Protein AF-A0A2N2X303-F1 (afdb_monomer)

pLDDT: mean 71.15, std 6.83, range [49.81, 81.94]

Sequence (112 aa):
MTEQEQPLFFKIIEEEKSKFNHKALEYIMFAKLVLPEKAISRVSRMNAIINKSLYEAVWHNTMPETLQTQQIKTIENDTNLGFFAGCYLQISLEHLKIKPEIRLCTDCLKGN

Nearest PDB structures (foldseek):
  4ijj-assembly1_A  TM=8.549E-01  e=8.692E-02  Pseudomonas aeruginosa UCBPP-PA14
  5vi5-assembly1_D  TM=4.040E-01  e=5.906E+00  Mycolicibacterium smegmatis MC2 155

Secondary structure (DSSP, 8-state):
--TTTHHHHHHHHHHHHHHHHHHHHHHHHHHHTT-GGG-SSHHHHHHHHHHHHHHHHHHHHHHHHHHHHHHHHHGGG-TTTTB-TTT-PBPPHHHHHH-TT--S-HHHHH--

Radius of gyration: 19.48 Å; Cα contacts (8 Å, |Δi|>4): 74; chains: 1; bounding box: 51×28×45 Å

Structure (mmCIF, N/CA/C/O backbone):
data_AF-A0A2N2X303-F1
#
_entry.id   AF-A0A2N2X303-F1
#
loop_
_atom_site.group_PDB
_atom_site.id
_atom_site.type_symbol
_atom_site.label_atom_id
_atom_site.label_alt_id
_atom_site.label_comp_id
_atom_site.label_asym_id
_atom_site.label_entity_id
_atom_site.label_seq_id
_atom_site.pdbx_PDB_ins_code
_atom_site.Cartn_x
_atom_site.Cartn_y
_atom_site.Cartn_z
_atom_site.occupancy
_atom_site.B_iso_or_equiv
_atom_site.au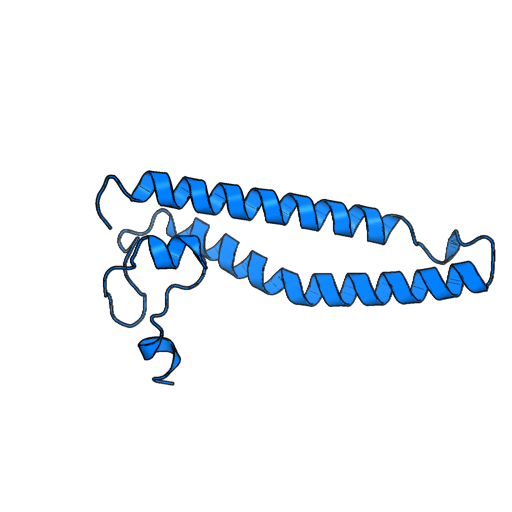th_seq_id
_atom_site.auth_comp_id
_atom_site.auth_asym_id
_atom_site.auth_atom_id
_atom_site.pdbx_PDB_model_num
ATOM 1 N N . MET A 1 1 ? -13.872 4.768 15.557 1.00 58.91 1 MET A N 1
ATOM 2 C CA . MET A 1 1 ? -12.548 5.238 16.027 1.00 58.91 1 MET A CA 1
ATOM 3 C C . MET A 1 1 ? -12.772 6.287 17.094 1.00 58.91 1 MET A C 1
ATOM 5 O O . MET A 1 1 ? -13.654 7.117 16.916 1.00 58.91 1 MET A O 1
ATOM 9 N N . THR A 1 2 ? -12.023 6.248 18.189 1.00 62.41 2 THR A N 1
ATOM 10 C CA . THR A 1 2 ? -12.043 7.327 19.190 1.00 62.41 2 THR A CA 1
ATOM 11 C C . THR A 1 2 ? -11.190 8.513 18.717 1.00 62.41 2 THR A C 1
ATOM 13 O O . THR A 1 2 ? -10.262 8.337 17.925 1.00 62.41 2 THR A O 1
ATOM 16 N N . GLU A 1 3 ? -11.485 9.729 19.195 1.00 63.53 3 GLU A N 1
ATOM 17 C CA . GLU A 1 3 ? -10.752 10.971 18.854 1.00 63.53 3 GLU A CA 1
ATOM 18 C C . GLU A 1 3 ? -9.232 10.874 19.085 1.00 63.53 3 GLU A C 1
ATOM 20 O O . GLU A 1 3 ? -8.454 11.565 18.436 1.00 63.53 3 GLU A O 1
ATOM 25 N N . GLN A 1 4 ? -8.784 9.978 19.969 1.00 63.19 4 GLN A N 1
ATOM 26 C CA . GLN A 1 4 ? -7.364 9.789 20.282 1.00 63.19 4 GLN A CA 1
ATOM 27 C C . GLN A 1 4 ? -6.636 8.841 19.315 1.00 63.19 4 GLN A C 1
ATOM 29 O O . GLN A 1 4 ? -5.410 8.859 19.229 1.00 63.19 4 GLN A O 1
ATOM 34 N N . GLU A 1 5 ? -7.370 8.028 18.555 1.00 66.06 5 GLU A N 1
ATOM 35 C CA . GLU A 1 5 ? -6.812 7.023 17.637 1.00 66.06 5 GLU A CA 1
ATOM 36 C C . GLU A 1 5 ? -6.588 7.578 16.226 1.00 66.06 5 GLU A C 1
ATOM 38 O O . GLU A 1 5 ? -5.750 7.067 15.482 1.00 66.06 5 GLU A O 1
ATOM 43 N N . GLN A 1 6 ? -7.293 8.659 15.875 1.00 67.44 6 GLN A N 1
ATOM 44 C CA . GLN A 1 6 ? -7.106 9.401 14.628 1.00 67.44 6 GLN A CA 1
ATOM 45 C C . GLN A 1 6 ? -5.650 9.827 14.397 1.00 67.44 6 GLN A C 1
ATOM 47 O O . GLN A 1 6 ? -5.079 9.394 13.396 1.00 67.44 6 GLN A O 1
ATOM 52 N N . PRO A 1 7 ? -4.991 10.593 15.289 1.00 74.00 7 PRO A N 1
ATOM 53 C CA . PRO A 1 7 ? -3.622 11.058 15.045 1.00 74.00 7 PRO A CA 1
ATOM 54 C C . PRO A 1 7 ? -2.618 9.908 14.894 1.00 74.00 7 PRO A C 1
ATOM 56 O O . PRO A 1 7 ? -1.666 10.008 14.118 1.00 74.00 7 PRO A O 1
ATOM 59 N N . LEU A 1 8 ? -2.839 8.795 15.599 1.00 75.62 8 LEU A N 1
ATOM 60 C CA . LEU A 1 8 ? -1.995 7.608 15.491 1.00 75.62 8 LEU A CA 1
ATOM 61 C C . LEU A 1 8 ? -2.129 6.945 14.114 1.00 75.62 8 LEU A C 1
ATOM 63 O O . LEU A 1 8 ? -1.128 6.528 13.535 1.00 75.62 8 LEU A O 1
ATOM 67 N N . PHE A 1 9 ? -3.345 6.889 13.574 1.00 73.75 9 PHE A N 1
ATOM 68 C CA . PHE A 1 9 ? -3.606 6.360 12.240 1.00 73.75 9 PHE A CA 1
ATOM 69 C C . PHE A 1 9 ? -2.901 7.170 11.144 1.00 73.75 9 PHE A C 1
ATOM 71 O O . PHE A 1 9 ? -2.212 6.594 10.303 1.00 73.75 9 PHE A O 1
ATOM 78 N N . PHE A 1 10 ? -2.984 8.503 11.202 1.00 73.50 10 PHE A N 1
ATOM 79 C CA . PHE A 1 10 ? -2.278 9.381 10.260 1.00 73.50 10 PHE A CA 1
ATOM 80 C C . PHE A 1 10 ? -0.764 9.169 10.295 1.00 73.50 10 PHE A C 1
ATOM 82 O O . PHE A 1 10 ? -0.110 9.132 9.253 1.00 73.50 10 PHE A O 1
ATOM 89 N N . LYS A 1 11 ? -0.204 8.980 11.494 1.00 81.19 11 LYS A N 1
ATOM 90 C CA . LYS A 1 11 ? 1.221 8.695 11.652 1.00 81.19 11 LYS A CA 1
ATOM 91 C C . LYS A 1 11 ? 1.620 7.379 10.975 1.00 81.19 11 LYS A C 1
ATOM 93 O O . LYS A 1 11 ? 2.631 7.350 10.281 1.00 81.19 11 LYS A O 1
ATOM 98 N N . ILE A 1 12 ? 0.817 6.325 11.133 1.00 79.31 12 ILE A N 1
ATOM 99 C CA . ILE A 1 12 ? 1.054 5.022 10.489 1.00 79.31 12 ILE A CA 1
ATOM 100 C C . ILE A 1 12 ? 1.034 5.166 8.962 1.00 79.31 12 ILE A C 1
ATOM 102 O O . ILE A 1 12 ? 1.955 4.697 8.298 1.00 79.31 12 ILE A O 1
ATOM 106 N N . ILE A 1 13 ? 0.046 5.878 8.407 1.00 75.62 13 ILE A N 1
ATOM 107 C CA . ILE A 1 13 ? -0.048 6.107 6.956 1.00 75.62 13 ILE A CA 1
ATOM 108 C C . ILE A 1 13 ? 1.170 6.870 6.425 1.00 75.62 13 ILE A C 1
ATOM 110 O O . ILE A 1 13 ? 1.722 6.508 5.386 1.00 75.62 13 ILE A O 1
ATOM 114 N N . GLU A 1 14 ? 1.601 7.933 7.109 1.00 77.75 14 GLU A N 1
ATOM 115 C CA . GLU A 1 14 ? 2.770 8.710 6.680 1.00 77.75 14 GLU A CA 1
ATOM 116 C C . GLU A 1 14 ? 4.068 7.891 6.761 1.00 77.75 14 GLU A C 1
ATOM 118 O O . GLU A 1 14 ? 4.913 7.978 5.866 1.00 77.75 14 GLU A O 1
ATOM 123 N N . GLU A 1 15 ? 4.220 7.038 7.776 1.00 81.94 15 GLU A N 1
ATOM 124 C CA . GLU A 1 15 ? 5.349 6.106 7.868 1.00 81.94 15 GLU A CA 1
ATOM 125 C C . GLU A 1 15 ? 5.345 5.084 6.721 1.00 81.94 15 GLU A C 1
ATOM 127 O O . GLU A 1 15 ? 6.388 4.829 6.112 1.00 81.94 15 GLU A O 1
ATOM 132 N N . GLU A 1 16 ? 4.184 4.520 6.392 1.00 76.25 16 GLU A N 1
ATOM 133 C CA . GLU A 1 16 ? 4.008 3.570 5.289 1.00 76.25 16 GLU A CA 1
ATOM 134 C C . GLU A 1 16 ? 4.336 4.218 3.937 1.00 76.25 16 GLU A C 1
ATOM 136 O O . GLU A 1 16 ? 5.111 3.682 3.140 1.00 76.25 16 GLU A O 1
ATOM 141 N N . LYS A 1 17 ? 3.856 5.446 3.728 1.00 74.62 17 LYS A N 1
ATOM 142 C CA . LYS A 1 17 ? 4.153 6.256 2.545 1.00 74.62 17 LYS A CA 1
ATOM 143 C C . LYS A 1 17 ? 5.639 6.583 2.430 1.00 74.62 17 LYS A C 1
ATOM 145 O O . LYS A 1 17 ? 6.196 6.521 1.336 1.00 74.62 17 LYS A O 1
ATOM 150 N N . SER A 1 18 ? 6.294 6.926 3.537 1.00 80.94 18 SER A N 1
ATOM 151 C CA . SER A 1 18 ? 7.733 7.203 3.557 1.00 80.94 18 SER A CA 1
ATOM 152 C C . SER A 1 18 ? 8.543 5.968 3.155 1.00 80.94 18 SER A C 1
ATOM 154 O O . SER A 1 18 ? 9.394 6.047 2.265 1.00 80.94 18 SER A O 1
ATOM 156 N N . LYS A 1 19 ? 8.214 4.797 3.721 1.00 80.75 19 LYS A N 1
ATOM 157 C CA . LYS A 1 19 ? 8.824 3.512 3.338 1.00 80.75 19 LYS A CA 1
ATOM 158 C C . LYS A 1 19 ? 8.614 3.210 1.856 1.00 80.75 19 LYS A C 1
ATOM 160 O O . LYS A 1 19 ? 9.544 2.764 1.187 1.00 80.75 19 LYS A O 1
ATOM 165 N N . PHE A 1 20 ? 7.418 3.471 1.334 1.00 72.50 20 PHE A N 1
ATOM 166 C CA . PHE A 1 20 ? 7.118 3.246 -0.074 1.00 72.50 20 PHE A CA 1
ATOM 167 C C . PHE A 1 20 ? 7.886 4.207 -0.991 1.00 72.50 20 PHE A C 1
ATOM 169 O O . PHE A 1 20 ? 8.505 3.769 -1.957 1.00 72.50 20 PHE A O 1
ATOM 176 N N . ASN A 1 21 ? 7.915 5.504 -0.674 1.00 74.75 21 ASN A N 1
ATOM 177 C CA . ASN A 1 21 ? 8.689 6.499 -1.421 1.00 74.75 21 ASN A CA 1
ATOM 178 C C . ASN A 1 21 ? 10.179 6.148 -1.456 1.00 74.75 21 ASN A C 1
ATOM 180 O O . ASN A 1 21 ? 10.824 6.310 -2.491 1.00 74.75 21 ASN A O 1
ATOM 184 N N . HIS A 1 22 ? 10.719 5.640 -0.346 1.00 80.06 22 HIS A N 1
ATOM 185 C CA . HIS A 1 22 ? 12.096 5.169 -0.293 1.00 80.06 22 HIS A CA 1
ATOM 186 C C . HIS A 1 22 ? 12.324 3.996 -1.254 1.00 80.06 22 HIS A C 1
ATOM 188 O O . HIS A 1 22 ? 13.205 4.078 -2.106 1.00 80.06 22 HIS A O 1
ATOM 194 N N . LYS A 1 23 ? 11.464 2.968 -1.212 1.00 75.12 23 LYS A N 1
ATOM 195 C CA . LYS A 1 23 ? 11.514 1.840 -2.157 1.00 75.12 23 LYS A CA 1
ATOM 196 C C . LYS A 1 23 ? 11.381 2.297 -3.612 1.00 75.12 23 LYS A C 1
ATOM 198 O O . LYS A 1 23 ? 12.126 1.843 -4.471 1.00 75.12 23 LYS A O 1
ATOM 203 N N . ALA A 1 24 ? 10.469 3.225 -3.907 1.00 72.19 24 ALA A N 1
ATOM 204 C CA . ALA A 1 24 ? 10.286 3.774 -5.250 1.00 72.19 24 ALA A CA 1
ATOM 205 C C . ALA A 1 24 ? 11.549 4.491 -5.757 1.00 72.19 24 ALA A C 1
ATOM 207 O O . ALA A 1 24 ? 11.943 4.313 -6.910 1.00 72.19 24 ALA A O 1
ATOM 208 N N . LEU A 1 25 ? 12.215 5.267 -4.897 1.00 75.12 25 LEU A N 1
ATOM 209 C CA . LEU A 1 25 ? 13.485 5.915 -5.226 1.00 75.12 25 LEU A CA 1
ATOM 210 C C . LEU A 1 25 ? 14.612 4.902 -5.441 1.00 75.12 25 LEU A C 1
ATOM 212 O O . LEU A 1 25 ? 15.376 5.056 -6.396 1.00 75.12 25 LEU A O 1
ATOM 216 N N . GLU A 1 26 ? 14.690 3.856 -4.616 1.00 75.06 26 GLU A N 1
ATOM 217 C CA . GLU A 1 26 ? 15.620 2.744 -4.825 1.00 75.06 26 GLU A CA 1
ATOM 218 C C . GLU A 1 26 ? 15.380 2.088 -6.189 1.00 75.06 26 GLU A C 1
ATOM 220 O O . GLU A 1 26 ? 16.317 1.963 -6.978 1.00 75.06 26 GLU A O 1
ATOM 225 N N . TYR A 1 27 ? 14.127 1.770 -6.537 1.00 68.88 27 TYR A N 1
ATOM 226 C CA . TYR A 1 27 ? 13.783 1.216 -7.850 1.00 68.88 27 TYR A CA 1
ATOM 227 C C . TYR A 1 27 ? 14.191 2.135 -8.999 1.00 68.88 27 TYR A C 1
ATOM 229 O O . TYR A 1 27 ? 14.762 1.665 -9.981 1.00 68.88 27 TYR A O 1
ATOM 237 N N . ILE A 1 28 ? 13.960 3.445 -8.883 1.00 68.12 28 ILE A N 1
ATOM 238 C CA . ILE A 1 28 ? 14.375 4.416 -9.903 1.00 68.12 28 ILE A CA 1
ATOM 239 C C . ILE A 1 28 ? 15.904 4.457 -10.029 1.00 68.12 28 ILE A C 1
ATOM 241 O O . ILE A 1 28 ? 16.419 4.522 -11.148 1.00 68.12 28 ILE A O 1
ATOM 245 N N . MET A 1 29 ? 16.645 4.407 -8.917 1.00 68.25 29 MET A N 1
ATOM 246 C CA . MET A 1 29 ? 18.110 4.331 -8.938 1.00 68.25 29 MET A CA 1
ATOM 247 C C . MET A 1 29 ? 18.594 3.058 -9.633 1.00 68.25 29 MET A C 1
ATOM 249 O O . MET A 1 29 ? 19.449 3.131 -10.517 1.00 68.25 29 MET A O 1
ATOM 253 N N . PHE A 1 30 ? 18.020 1.908 -9.291 1.00 66.56 30 PHE A N 1
ATOM 254 C CA . PHE A 1 30 ? 18.392 0.632 -9.887 1.00 66.56 30 PHE A CA 1
ATOM 255 C C . PHE A 1 30 ? 18.011 0.524 -11.368 1.00 66.56 30 PHE A C 1
ATOM 257 O O . PHE A 1 30 ? 18.803 0.027 -12.169 1.00 66.56 30 PHE A O 1
ATOM 264 N N . ALA A 1 31 ? 16.851 1.047 -11.763 1.00 62.50 31 ALA A N 1
ATOM 265 C CA . ALA A 1 31 ? 16.426 1.099 -13.157 1.00 62.50 31 ALA A CA 1
ATOM 266 C C . ALA A 1 31 ? 17.316 2.037 -13.993 1.00 62.50 31 ALA A C 1
ATOM 268 O O . ALA A 1 31 ? 17.669 1.712 -15.128 1.00 62.50 31 ALA A O 1
ATOM 269 N N . LYS A 1 32 ? 17.747 3.177 -13.429 1.00 60.44 32 LYS A N 1
ATOM 270 C CA . LYS A 1 32 ? 18.681 4.110 -14.089 1.00 60.44 32 LYS A CA 1
ATOM 271 C C . LYS A 1 32 ? 20.088 3.536 -14.265 1.00 60.44 32 LYS A C 1
ATOM 273 O O . LYS A 1 32 ? 20.782 3.934 -15.201 1.00 60.44 32 LYS A O 1
ATOM 278 N N . LEU A 1 33 ? 20.514 2.619 -13.394 1.00 54.69 33 LEU A N 1
ATOM 279 C CA . LEU A 1 33 ? 21.852 2.019 -13.429 1.00 54.69 33 LEU A CA 1
ATOM 280 C C . LEU A 1 33 ? 22.085 1.094 -14.635 1.00 54.69 33 LEU A C 1
ATOM 282 O O . LEU A 1 33 ? 23.234 0.772 -14.928 1.00 54.69 33 LEU A O 1
ATOM 286 N N . VAL A 1 34 ? 21.040 0.694 -15.367 1.00 56.47 34 VAL A N 1
ATOM 287 C CA . VAL A 1 34 ? 21.161 -0.309 -16.437 1.00 56.47 34 VAL A CA 1
ATOM 288 C C . VAL A 1 34 ? 20.414 0.094 -17.707 1.00 56.47 34 VAL A C 1
ATOM 290 O O . VAL A 1 34 ? 19.536 -0.603 -18.206 1.00 56.47 34 VAL A O 1
ATOM 293 N N . LEU A 1 35 ? 20.814 1.223 -18.297 1.00 60.53 35 LEU A N 1
ATOM 294 C CA . LEU A 1 35 ? 20.548 1.441 -19.720 1.00 60.53 35 LEU A CA 1
ATOM 295 C C . LEU A 1 35 ? 21.426 0.467 -20.529 1.00 60.53 35 LEU A C 1
ATOM 297 O O . LEU A 1 35 ? 22.654 0.547 -20.430 1.00 60.53 35 LEU A O 1
ATOM 301 N N . PRO A 1 36 ? 20.845 -0.441 -21.339 1.00 59.81 36 PRO A N 1
ATOM 302 C CA . PRO A 1 36 ? 21.599 -1.461 -22.076 1.00 59.81 36 PRO A CA 1
ATOM 303 C C . PRO A 1 36 ? 22.617 -0.861 -23.059 1.00 59.81 36 PRO A C 1
ATOM 305 O O . PRO A 1 36 ? 23.580 -1.525 -23.436 1.00 59.81 36 PRO A O 1
ATOM 308 N N . GLU A 1 37 ? 22.433 0.403 -23.435 1.00 59.06 37 GLU A N 1
ATOM 309 C CA . GLU A 1 37 ? 23.333 1.177 -24.291 1.00 59.06 37 GLU A CA 1
ATOM 310 C C . GLU A 1 37 ? 24.669 1.536 -23.617 1.00 59.06 37 GLU A C 1
ATOM 312 O O . GLU A 1 37 ? 25.654 1.754 -24.314 1.00 59.06 37 GLU A O 1
ATOM 317 N N . LYS A 1 38 ? 24.740 1.553 -22.276 1.00 57.91 38 LYS A N 1
ATOM 318 C CA . LYS A 1 38 ? 25.970 1.850 -21.511 1.00 57.91 38 LYS A CA 1
ATOM 319 C C . LYS A 1 38 ? 26.740 0.601 -21.059 1.00 57.91 38 LYS A C 1
ATOM 321 O O . LYS A 1 38 ? 27.723 0.715 -20.329 1.00 57.91 38 LYS A O 1
ATOM 326 N N . ALA A 1 39 ? 26.310 -0.593 -21.465 1.00 60.97 39 ALA A N 1
ATOM 327 C CA . ALA A 1 39 ? 26.961 -1.840 -21.078 1.00 60.97 39 ALA A CA 1
ATOM 328 C C . ALA A 1 39 ? 28.282 -2.057 -21.843 1.00 60.97 39 ALA A C 1
ATOM 330 O O . ALA A 1 39 ? 28.299 -2.111 -23.070 1.00 60.97 39 ALA A O 1
ATOM 331 N N . ILE A 1 40 ? 29.384 -2.247 -21.108 1.00 65.81 40 ILE A N 1
ATOM 332 C CA . ILE A 1 40 ? 30.750 -2.412 -21.651 1.00 65.81 40 ILE A CA 1
ATOM 333 C C . ILE A 1 40 ? 30.920 -3.752 -22.400 1.00 65.81 40 ILE A C 1
ATOM 335 O O . ILE A 1 40 ? 31.765 -3.878 -23.282 1.00 65.81 40 ILE A O 1
ATOM 339 N N . SER A 1 41 ? 30.115 -4.770 -22.072 1.00 72.56 41 SER A N 1
ATOM 340 C CA . SER A 1 41 ? 30.216 -6.120 -22.648 1.00 72.56 41 SER A CA 1
ATOM 341 C C . SER A 1 41 ? 28.848 -6.738 -22.958 1.00 72.56 41 SER A C 1
ATOM 343 O O . SER A 1 41 ? 27.829 -6.356 -22.380 1.00 72.56 41 SER A O 1
ATOM 345 N N . ARG A 1 42 ? 28.811 -7.752 -23.840 1.00 75.88 42 ARG A N 1
ATOM 346 C CA . ARG A 1 42 ? 27.576 -8.499 -24.175 1.00 75.88 42 ARG A CA 1
ATOM 347 C C . ARG A 1 42 ? 26.906 -9.124 -22.946 1.00 75.88 42 ARG A C 1
ATOM 349 O O . ARG A 1 42 ? 25.684 -9.090 -22.847 1.00 75.88 42 ARG A O 1
ATOM 356 N N . VAL A 1 43 ? 27.699 -9.642 -22.007 1.00 72.62 43 VAL A N 1
ATOM 357 C CA . VAL A 1 43 ? 27.202 -10.218 -20.744 1.00 72.62 43 VAL A CA 1
ATOM 358 C C . VAL A 1 43 ? 26.580 -9.129 -19.867 1.00 72.62 43 VAL A C 1
ATOM 360 O O . VAL A 1 43 ? 25.485 -9.308 -19.343 1.00 72.62 43 VAL A O 1
ATOM 363 N N . SER A 1 44 ? 27.218 -7.958 -19.784 1.00 72.81 44 SER A N 1
ATOM 364 C CA . SER A 1 44 ? 26.665 -6.801 -19.072 1.00 72.81 44 SER A CA 1
ATOM 365 C C . SER A 1 44 ? 25.360 -6.311 -19.710 1.00 72.81 44 SER A C 1
ATOM 367 O O . SER A 1 44 ? 24.419 -5.983 -18.992 1.00 72.81 44 SER A O 1
ATOM 369 N N . ARG A 1 45 ? 25.253 -6.350 -21.046 1.00 73.69 45 ARG A N 1
ATOM 370 C CA . ARG A 1 45 ? 24.028 -5.974 -21.763 1.00 73.69 45 ARG A CA 1
ATOM 371 C C . ARG A 1 45 ? 22.881 -6.944 -21.488 1.00 73.69 45 ARG A C 1
ATOM 373 O O . ARG A 1 45 ? 21.753 -6.506 -21.297 1.00 73.69 45 ARG A O 1
ATOM 380 N N . MET A 1 46 ? 23.166 -8.244 -21.433 1.00 75.31 46 MET A N 1
ATOM 381 C CA . MET A 1 46 ? 22.174 -9.261 -21.073 1.00 75.31 46 MET A CA 1
ATOM 382 C C . MET A 1 46 ? 21.685 -9.079 -19.630 1.00 75.31 46 MET A C 1
ATOM 384 O O . MET A 1 46 ? 20.480 -9.042 -19.399 1.00 75.31 46 MET A O 1
ATOM 388 N N . ASN A 1 47 ? 22.599 -8.854 -18.681 1.00 74.50 47 ASN A N 1
ATOM 389 C CA . ASN A 1 47 ? 22.240 -8.571 -17.288 1.00 74.50 47 ASN A CA 1
ATOM 390 C C . ASN A 1 47 ? 21.424 -7.276 -17.152 1.00 74.50 47 ASN A C 1
ATOM 392 O O . ASN A 1 47 ? 20.482 -7.227 -16.368 1.00 74.50 47 ASN A O 1
ATOM 396 N N . ALA A 1 48 ? 21.736 -6.244 -17.944 1.00 74.56 48 ALA A N 1
ATOM 397 C CA . ALA A 1 48 ? 20.974 -4.997 -17.975 1.00 74.56 48 ALA A CA 1
ATOM 398 C C . ALA A 1 48 ? 19.519 -5.206 -18.403 1.00 74.56 48 ALA A C 1
ATOM 400 O O . ALA A 1 48 ? 18.607 -4.665 -17.781 1.00 74.56 48 ALA A O 1
ATOM 401 N N . ILE A 1 49 ? 19.303 -6.026 -19.433 1.00 74.19 49 ILE A N 1
ATOM 402 C CA . ILE A 1 49 ? 17.967 -6.366 -19.930 1.00 74.19 49 ILE A CA 1
ATOM 403 C C . ILE A 1 49 ? 17.184 -7.150 -18.870 1.00 74.19 49 ILE A C 1
ATOM 405 O O . ILE A 1 49 ? 16.037 -6.805 -18.588 1.00 74.19 49 ILE A O 1
ATOM 409 N N . ILE A 1 50 ? 17.813 -8.153 -18.246 1.00 77.12 50 ILE A N 1
ATOM 410 C CA . ILE A 1 50 ? 17.181 -8.970 -17.199 1.00 77.12 50 ILE A CA 1
ATOM 411 C C . ILE A 1 50 ? 16.779 -8.090 -16.013 1.00 77.12 50 ILE A C 1
ATOM 413 O O . ILE A 1 50 ? 15.621 -8.103 -15.601 1.00 77.12 50 ILE A O 1
ATOM 417 N N . ASN A 1 51 ? 17.699 -7.264 -15.515 1.00 78.12 51 ASN A N 1
ATOM 418 C CA . ASN A 1 51 ? 17.430 -6.373 -14.392 1.00 78.12 51 ASN A CA 1
ATOM 419 C C . ASN A 1 51 ? 16.308 -5.384 -14.710 1.00 78.12 51 ASN A C 1
ATOM 421 O O . ASN A 1 51 ? 15.409 -5.215 -13.896 1.00 78.12 51 ASN A O 1
ATOM 425 N N . LYS A 1 52 ? 16.304 -4.782 -15.905 1.00 77.81 52 LYS A N 1
ATOM 426 C CA . LYS A 1 52 ? 15.216 -3.898 -16.337 1.00 77.81 52 LYS A CA 1
ATOM 427 C C . LYS A 1 52 ? 13.860 -4.608 -16.292 1.00 77.81 52 LYS A C 1
ATOM 429 O O . LYS A 1 52 ? 12.937 -4.081 -15.684 1.00 77.81 52 LYS A O 1
ATOM 434 N N . SER A 1 53 ? 13.762 -5.810 -16.862 1.00 78.06 53 SER A N 1
ATOM 435 C CA . SER A 1 53 ? 12.510 -6.579 -16.860 1.00 78.06 53 SER A CA 1
ATOM 436 C C . SER A 1 53 ? 12.051 -6.972 -15.449 1.00 78.06 53 SER A C 1
ATOM 438 O O . SER A 1 53 ? 10.860 -6.919 -15.147 1.00 78.06 53 SER A O 1
ATOM 440 N N . LEU A 1 54 ? 12.993 -7.296 -14.555 1.00 77.88 54 LEU A N 1
ATOM 441 C CA . LEU A 1 54 ? 12.710 -7.576 -13.149 1.00 77.88 54 LEU A CA 1
ATOM 442 C C . LEU A 1 54 ? 12.169 -6.325 -12.442 1.00 77.88 54 LEU A C 1
ATOM 444 O O . LEU A 1 54 ? 11.155 -6.397 -11.755 1.00 77.88 54 LEU A O 1
ATOM 448 N N . TYR A 1 55 ? 12.816 -5.172 -12.632 1.00 77.75 55 TYR A N 1
ATOM 449 C CA . TYR A 1 55 ? 12.383 -3.914 -12.025 1.00 77.75 55 TYR A CA 1
ATOM 450 C C . TYR A 1 55 ? 11.026 -3.451 -12.551 1.00 77.75 55 TYR A C 1
ATOM 452 O O . TYR A 1 55 ? 10.203 -3.003 -11.759 1.00 77.75 55 TYR A O 1
ATOM 460 N N . GLU A 1 56 ? 10.758 -3.601 -13.848 1.00 76.06 56 GLU A N 1
ATOM 461 C CA . GLU A 1 56 ? 9.447 -3.311 -14.438 1.00 76.06 56 GLU A CA 1
ATOM 462 C C . GLU A 1 56 ? 8.353 -4.204 -13.838 1.00 76.06 56 GLU A C 1
ATOM 464 O O . GLU A 1 56 ? 7.297 -3.703 -13.454 1.00 76.06 56 GLU A O 1
ATOM 469 N N . ALA A 1 57 ? 8.613 -5.505 -13.675 1.00 79.25 57 ALA A N 1
ATOM 470 C CA . ALA A 1 57 ? 7.665 -6.426 -13.049 1.00 79.25 57 ALA A CA 1
ATOM 471 C C . ALA A 1 57 ? 7.391 -6.064 -11.581 1.00 79.25 57 ALA A C 1
ATOM 473 O O . ALA A 1 57 ? 6.242 -6.035 -11.142 1.00 79.25 57 ALA A O 1
ATOM 474 N N . VAL A 1 58 ? 8.437 -5.744 -10.816 1.00 77.50 58 VAL A N 1
ATOM 475 C CA . VAL A 1 58 ? 8.294 -5.333 -9.415 1.00 77.50 58 VAL A CA 1
ATOM 476 C C . VAL A 1 58 ? 7.554 -3.998 -9.299 1.00 77.50 58 VAL A C 1
ATOM 478 O O . VAL A 1 58 ? 6.681 -3.859 -8.444 1.00 77.50 58 VAL A O 1
ATOM 481 N N . TRP A 1 59 ? 7.834 -3.040 -10.184 1.00 74.12 59 TRP A N 1
ATOM 482 C CA . TRP A 1 59 ? 7.111 -1.770 -10.254 1.00 74.12 59 TRP A CA 1
ATOM 483 C C . TRP A 1 59 ? 5.622 -1.985 -10.541 1.00 74.12 59 TRP A C 1
ATOM 485 O O . TRP A 1 59 ? 4.774 -1.475 -9.815 1.00 74.12 59 TRP A O 1
ATOM 495 N N . HIS A 1 60 ? 5.286 -2.802 -11.541 1.00 77.25 60 HIS A N 1
ATOM 496 C CA . HIS A 1 60 ? 3.894 -3.124 -11.863 1.00 77.25 60 HIS A CA 1
ATOM 497 C C . HIS A 1 60 ? 3.147 -3.814 -10.718 1.00 77.25 60 HIS A C 1
ATOM 499 O O . HIS A 1 60 ? 1.954 -3.577 -10.557 1.00 77.25 60 HIS A O 1
ATOM 505 N N . ASN A 1 61 ? 3.834 -4.620 -9.908 1.00 75.06 61 ASN A N 1
ATOM 506 C CA . ASN A 1 61 ? 3.231 -5.289 -8.756 1.00 75.06 61 ASN A CA 1
ATOM 507 C C . ASN A 1 61 ?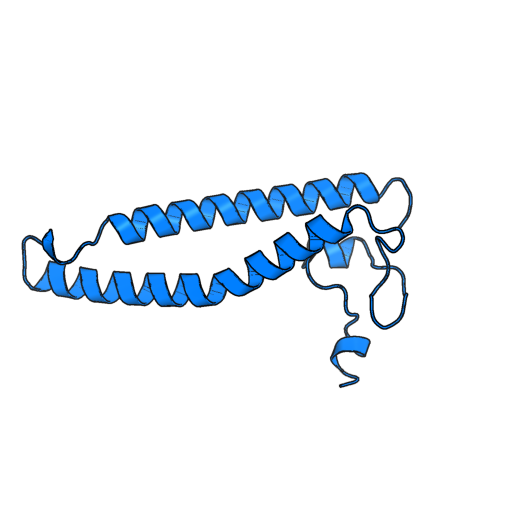 3.075 -4.374 -7.531 1.00 75.06 61 ASN A C 1
ATOM 509 O O . ASN A 1 61 ? 2.188 -4.604 -6.717 1.00 75.06 61 ASN A O 1
ATOM 513 N N . THR A 1 62 ? 3.910 -3.341 -7.399 1.00 69.88 62 THR A N 1
ATOM 514 C CA . THR A 1 62 ? 3.896 -2.401 -6.259 1.00 69.88 62 THR A CA 1
ATOM 515 C C . THR A 1 62 ? 3.062 -1.144 -6.529 1.00 69.88 62 THR A C 1
ATOM 517 O O . THR A 1 62 ? 2.556 -0.514 -5.6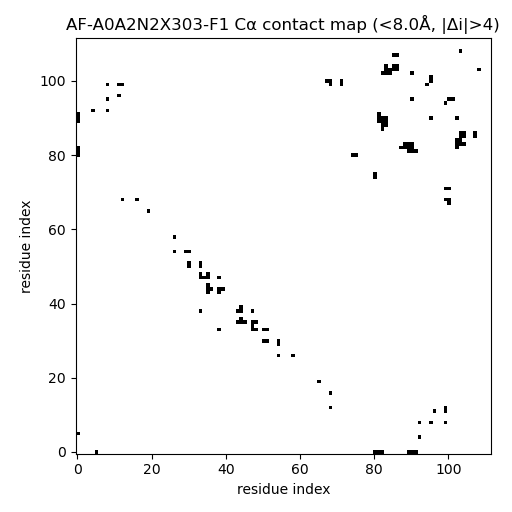03 1.00 69.88 62 THR A O 1
ATOM 520 N N . MET A 1 63 ? 2.829 -0.790 -7.795 1.00 69.44 63 MET A N 1
ATOM 521 C CA . MET A 1 63 ? 1.972 0.334 -8.190 1.00 69.44 63 MET A CA 1
ATOM 522 C C . MET A 1 63 ? 0.508 0.239 -7.688 1.00 69.44 63 MET A C 1
ATOM 524 O O . MET A 1 63 ? -0.028 1.264 -7.262 1.00 69.44 63 MET A O 1
ATOM 528 N N . PRO A 1 64 ? -0.166 -0.929 -7.665 1.00 68.00 64 PRO A N 1
ATOM 529 C CA . PRO A 1 64 ? -1.530 -1.052 -7.145 1.00 68.00 64 PRO A CA 1
ATOM 530 C C . PRO A 1 64 ? -1.645 -0.683 -5.661 1.00 68.00 64 PRO A C 1
ATOM 532 O O . PRO A 1 64 ? -2.663 -0.126 -5.252 1.00 68.00 64 PRO A O 1
ATOM 535 N N . GLU A 1 65 ? -0.602 -0.952 -4.871 1.00 65.81 65 GLU A N 1
ATOM 536 C CA . GLU A 1 65 ? -0.546 -0.599 -3.447 1.00 65.81 65 GLU A CA 1
ATOM 537 C C . GLU A 1 65 ? -0.525 0.930 -3.280 1.00 65.81 65 GLU A C 1
ATOM 539 O O . GLU A 1 65 ? -1.265 1.479 -2.469 1.00 65.81 65 GLU A O 1
ATOM 544 N N . THR A 1 66 ? 0.198 1.657 -4.146 1.00 65.44 66 THR A N 1
ATOM 545 C CA . THR A 1 66 ? 0.239 3.136 -4.100 1.00 65.44 66 THR A CA 1
ATOM 546 C C . THR A 1 66 ? -1.102 3.799 -4.351 1.00 65.44 66 THR A C 1
ATOM 548 O O . THR A 1 66 ? -1.429 4.798 -3.709 1.00 65.44 66 THR A O 1
ATOM 551 N N . LEU A 1 67 ? -1.880 3.246 -5.280 1.00 64.44 67 LEU A N 1
ATOM 552 C CA . LEU A 1 67 ? -3.200 3.759 -5.622 1.00 64.44 67 LEU A CA 1
ATOM 553 C C . LEU A 1 67 ? -4.145 3.604 -4.430 1.00 64.44 67 LEU A C 1
ATOM 555 O O . LEU A 1 67 ? -4.890 4.529 -4.113 1.00 64.44 67 LEU A O 1
ATOM 559 N N . GLN A 1 68 ? -4.047 2.480 -3.719 1.00 65.62 68 GLN A N 1
ATOM 560 C CA . GLN A 1 68 ? -4.820 2.246 -2.504 1.00 65.62 68 GLN A 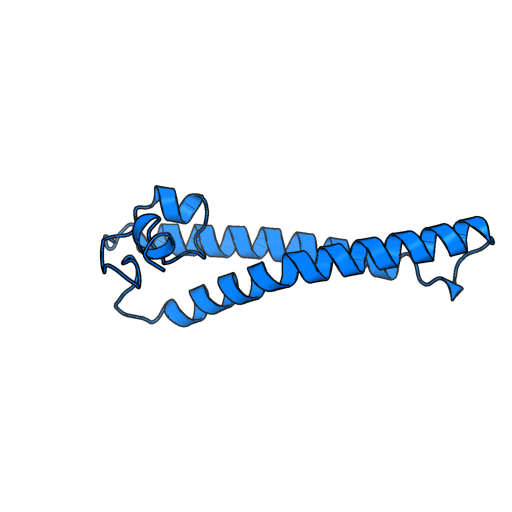CA 1
ATOM 561 C C . GLN A 1 68 ? -4.387 3.197 -1.382 1.00 65.62 68 GLN A C 1
ATOM 563 O O . GLN A 1 68 ? -5.240 3.849 -0.785 1.00 65.62 68 GLN A O 1
ATOM 568 N N . THR A 1 69 ? -3.083 3.390 -1.147 1.00 65.12 69 THR A N 1
ATOM 569 C CA . THR A 1 69 ? -2.606 4.349 -0.132 1.00 65.12 69 THR A CA 1
ATOM 570 C C . THR A 1 69 ? -3.012 5.798 -0.449 1.00 65.12 69 THR A C 1
ATOM 572 O O . THR A 1 69 ? -3.354 6.564 0.453 1.00 65.12 69 THR A O 1
ATOM 575 N N . GLN A 1 70 ? -3.025 6.195 -1.727 1.00 66.31 70 GLN A N 1
ATOM 576 C CA . GLN A 1 70 ? -3.504 7.516 -2.155 1.00 66.31 70 GLN A CA 1
ATOM 577 C C . GLN A 1 70 ? -5.009 7.699 -1.931 1.00 66.31 70 GLN A C 1
ATOM 579 O O . GLN A 1 70 ? -5.434 8.776 -1.504 1.00 66.31 70 GLN A O 1
ATOM 584 N N . GLN A 1 71 ? -5.804 6.652 -2.162 1.00 65.69 71 GLN A N 1
ATOM 585 C CA . GLN A 1 71 ? -7.238 6.672 -1.875 1.00 65.69 71 GLN A CA 1
ATOM 586 C C . GLN A 1 71 ? -7.506 6.894 -0.383 1.00 65.69 71 GLN A C 1
ATOM 588 O O . GLN A 1 71 ? -8.375 7.694 -0.050 1.00 65.69 71 GLN A O 1
ATOM 593 N N . ILE A 1 72 ? -6.715 6.302 0.524 1.00 66.81 72 ILE A N 1
ATOM 594 C CA . ILE A 1 72 ? -6.855 6.537 1.977 1.00 66.81 72 ILE A CA 1
ATOM 595 C C . ILE A 1 72 ? -6.753 8.029 2.313 1.00 66.81 72 ILE A C 1
ATOM 597 O O . ILE A 1 72 ? -7.550 8.525 3.108 1.00 66.81 72 ILE A O 1
ATOM 601 N N . LYS A 1 73 ? -5.814 8.746 1.679 1.00 64.50 73 LYS A N 1
ATOM 602 C CA . LYS A 1 73 ? -5.604 10.186 1.886 1.00 64.50 73 LYS A CA 1
ATOM 603 C C . LYS A 1 73 ? -6.791 11.035 1.462 1.00 64.50 73 LYS A C 1
ATOM 605 O O . LYS 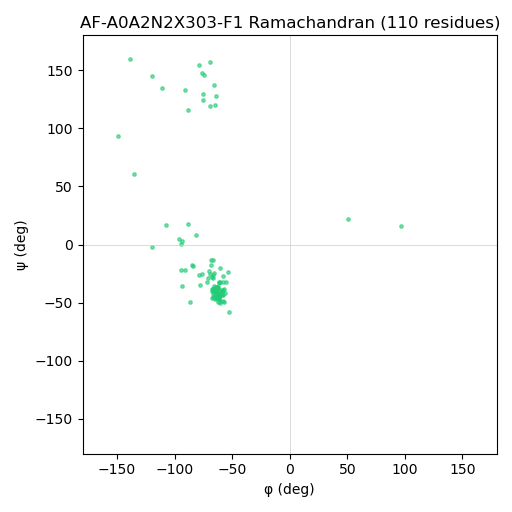A 1 73 ? -7.107 12.026 2.106 1.00 64.50 73 LYS A O 1
ATOM 610 N N . THR A 1 74 ? -7.465 10.649 0.381 1.00 63.88 74 THR A N 1
ATOM 611 C CA . THR A 1 74 ? -8.644 11.391 -0.096 1.00 63.88 74 THR A CA 1
ATOM 612 C C . THR A 1 74 ? -9.791 11.313 0.915 1.00 63.88 74 THR A C 1
ATOM 614 O O . THR A 1 74 ? -10.627 12.208 0.988 1.00 63.88 74 THR A O 1
ATOM 617 N N . ILE A 1 75 ? -9.784 10.260 1.733 1.00 62.91 75 ILE A N 1
ATOM 618 C CA . ILE A 1 75 ? -10.809 9.949 2.721 1.00 62.91 75 ILE A CA 1
ATOM 619 C C . ILE A 1 75 ? -10.430 10.508 4.110 1.00 62.91 75 ILE A C 1
ATOM 621 O O . ILE A 1 75 ? -11.205 10.363 5.045 1.00 62.91 75 ILE A O 1
ATOM 625 N N . GLU A 1 76 ? -9.280 11.184 4.274 1.00 59.78 76 GLU A N 1
ATOM 626 C CA . GLU A 1 76 ? -8.901 11.875 5.528 1.00 59.78 76 GLU A CA 1
ATOM 627 C C . GLU A 1 76 ? -9.928 12.935 5.957 1.00 59.78 76 GLU A C 1
ATOM 629 O O . GLU A 1 76 ? -10.085 13.195 7.146 1.00 59.78 76 GLU A O 1
ATOM 634 N N . ASN A 1 77 ? -10.660 13.499 4.993 1.00 58.69 77 ASN A N 1
ATOM 635 C CA . ASN A 1 7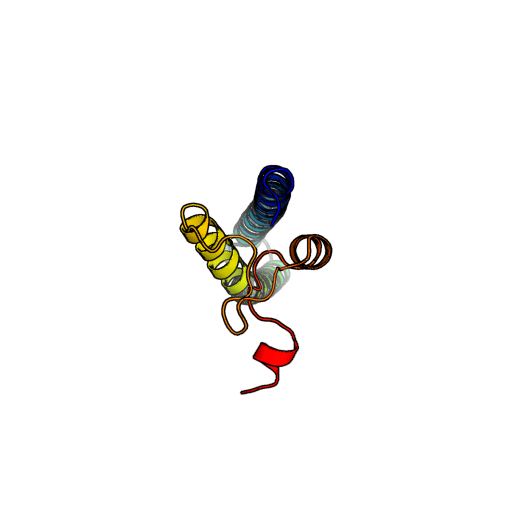7 ? -11.714 14.489 5.227 1.00 58.69 77 ASN A CA 1
ATOM 636 C C . ASN A 1 77 ? -13.117 13.874 5.352 1.00 58.69 77 ASN A C 1
ATOM 638 O O . ASN A 1 77 ? -14.100 14.609 5.437 1.00 58.69 77 ASN A O 1
ATOM 642 N N . ASP A 1 78 ? -13.235 12.548 5.308 1.00 65.25 78 ASP A N 1
ATOM 643 C CA . ASP A 1 78 ? -14.522 11.862 5.316 1.00 65.25 78 ASP A CA 1
ATOM 644 C C . ASP A 1 78 ? -14.948 11.533 6.752 1.00 65.25 78 ASP A C 1
ATOM 646 O O . ASP A 1 78 ? -14.178 11.001 7.555 1.00 65.25 78 ASP A O 1
ATOM 650 N N . THR A 1 79 ? -16.201 11.825 7.084 1.00 61.81 79 THR A N 1
ATOM 651 C CA . THR A 1 79 ? -16.780 11.638 8.423 1.00 61.81 79 THR A CA 1
ATOM 652 C C . THR A 1 79 ? -16.896 10.168 8.835 1.00 61.81 79 THR A C 1
ATOM 654 O O . THR A 1 79 ? -17.063 9.875 10.017 1.00 61.81 79 THR A O 1
ATOM 657 N N . ASN A 1 80 ? -16.745 9.231 7.895 1.00 62.94 80 ASN A N 1
ATOM 658 C CA . ASN A 1 80 ? -16.821 7.785 8.137 1.00 62.94 80 ASN A CA 1
ATOM 659 C C . ASN A 1 80 ? -15.475 7.140 8.525 1.00 62.94 80 ASN A C 1
ATOM 661 O O . ASN A 1 80 ? -15.293 5.922 8.421 1.00 62.94 80 ASN A O 1
ATOM 665 N N . LEU A 1 81 ? -14.499 7.945 8.947 1.00 66.50 81 LEU A N 1
ATOM 666 C CA . LEU A 1 81 ? -13.155 7.477 9.267 1.00 66.50 81 LEU A CA 1
ATOM 667 C C . LEU A 1 81 ? -13.158 6.520 10.472 1.00 66.50 81 LEU A C 1
ATOM 669 O O . LEU A 1 81 ? -13.552 6.872 11.585 1.00 66.50 81 LEU A O 1
ATOM 673 N N . GLY A 1 82 ? -12.696 5.289 10.241 1.00 67.75 82 GLY A N 1
ATOM 674 C CA . GLY A 1 82 ? -12.639 4.237 11.258 1.00 67.75 82 GLY A CA 1
ATOM 675 C C . GLY A 1 82 ? -13.812 3.259 11.255 1.00 67.75 82 GLY A C 1
ATOM 676 O O . GLY A 1 82 ? -13.958 2.525 12.234 1.00 67.75 82 GLY A O 1
ATOM 677 N N . PHE A 1 83 ? -14.605 3.218 10.180 1.00 74.50 83 PHE A N 1
ATOM 678 C CA . PHE A 1 83 ? -15.589 2.167 9.919 1.00 74.50 83 PHE A CA 1
ATOM 679 C C . PHE A 1 83 ? -15.286 1.426 8.610 1.00 74.50 83 PHE A C 1
ATOM 681 O O . PHE A 1 83 ? -14.804 2.017 7.641 1.00 74.50 83 PHE A O 1
ATOM 688 N N . PHE A 1 84 ? -15.554 0.120 8.580 1.00 76.12 84 PHE A N 1
ATOM 689 C CA . PHE A 1 84 ? -15.474 -0.680 7.360 1.00 76.12 84 PHE A CA 1
ATOM 690 C C . PHE A 1 84 ? -16.540 -0.220 6.358 1.00 76.12 84 PHE A C 1
ATOM 692 O O . PHE A 1 84 ? -17.696 -0.027 6.725 1.00 76.12 84 PHE A O 1
ATOM 699 N N . ALA A 1 85 ? -16.183 -0.115 5.079 1.00 73.44 85 ALA A N 1
ATOM 700 C CA . ALA A 1 85 ? -17.071 0.402 4.037 1.00 73.44 85 ALA A CA 1
ATOM 701 C C . ALA A 1 85 ? -18.285 -0.504 3.745 1.00 73.44 85 ALA A C 1
ATOM 703 O O . ALA A 1 85 ? -19.307 -0.017 3.278 1.00 73.44 85 ALA A O 1
ATOM 704 N N . GLY A 1 86 ? -18.179 -1.815 4.001 1.00 71.81 86 GLY A N 1
ATOM 705 C CA . GLY A 1 86 ? -19.244 -2.784 3.696 1.00 71.81 86 GLY A CA 1
ATOM 706 C C . GLY A 1 86 ? -20.205 -3.073 4.851 1.00 71.81 86 GLY A C 1
ATOM 707 O O . GLY A 1 86 ? -21.390 -3.290 4.630 1.00 71.81 86 GLY A O 1
ATOM 708 N N . CYS A 1 87 ? -19.707 -3.087 6.087 1.00 75.44 87 CYS A N 1
ATOM 709 C CA . CYS A 1 87 ? -20.483 -3.483 7.268 1.00 75.44 87 CYS A CA 1
ATOM 710 C C . CYS A 1 87 ? -20.611 -2.376 8.319 1.00 75.44 87 CYS A C 1
ATOM 712 O O . CYS A 1 87 ? -21.252 -2.598 9.342 1.00 75.44 87 CYS A O 1
ATOM 714 N N . TYR A 1 88 ? -19.984 -1.214 8.094 1.00 73.50 88 TYR A N 1
ATOM 715 C CA . TYR A 1 88 ? -19.957 -0.072 9.016 1.00 73.50 88 TYR A CA 1
ATOM 716 C C . TYR A 1 88 ? -19.538 -0.435 10.451 1.00 73.50 88 TYR A C 1
ATOM 718 O O . TYR A 1 88 ? -19.826 0.288 11.400 1.00 73.50 88 TYR A O 1
ATOM 726 N N . LEU A 1 89 ? -18.831 -1.557 10.620 1.00 78.31 89 LEU A N 1
ATOM 727 C CA . LEU A 1 89 ? -18.230 -1.959 11.885 1.00 78.31 89 LEU A CA 1
ATOM 728 C C . LEU A 1 89 ? -16.976 -1.127 12.136 1.00 78.31 89 LEU A C 1
ATOM 730 O O . LEU A 1 89 ? -16.270 -0.750 11.199 1.00 78.31 89 LEU A O 1
ATOM 734 N N . GLN A 1 90 ? -16.688 -0.847 13.404 1.00 76.50 90 GLN A N 1
ATOM 735 C CA . GLN A 1 90 ? -15.498 -0.094 13.779 1.00 76.50 90 GLN A CA 1
ATOM 736 C C . GLN A 1 90 ? -14.231 -0.877 13.408 1.00 76.50 90 GLN A C 1
ATOM 738 O O . GLN A 1 90 ? -14.075 -2.038 13.784 1.00 76.50 90 GLN A O 1
ATOM 743 N N . ILE A 1 91 ? -13.315 -0.230 12.688 1.00 75.88 91 ILE A N 1
ATOM 744 C CA . ILE A 1 91 ? -12.014 -0.812 12.358 1.00 75.88 91 ILE A CA 1
ATOM 745 C C . ILE A 1 91 ? -11.139 -0.768 13.612 1.00 75.88 91 ILE A C 1
ATOM 747 O O . ILE A 1 91 ? -11.007 0.279 14.252 1.00 75.88 91 ILE A O 1
ATOM 751 N N . SER A 1 92 ? -10.541 -1.903 13.970 1.00 76.06 92 SER A N 1
ATOM 752 C CA . SER A 1 92 ? -9.577 -1.964 15.066 1.00 76.06 92 SER A CA 1
ATOM 753 C C . SER A 1 92 ? -8.240 -1.346 14.649 1.00 76.06 92 SER A C 1
ATOM 755 O O . SER A 1 92 ? -7.792 -1.486 13.509 1.00 76.06 92 SER A O 1
ATOM 757 N N . LEU A 1 93 ? -7.551 -0.700 15.592 1.00 72.75 93 LEU A N 1
ATOM 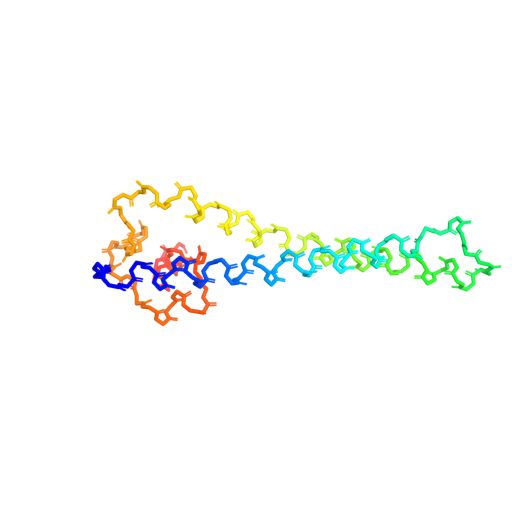758 C CA . LEU A 1 93 ? -6.213 -0.154 15.345 1.00 72.75 93 LEU A CA 1
ATOM 759 C C . LEU A 1 93 ? -5.205 -1.218 14.892 1.00 72.75 93 LEU A C 1
ATOM 761 O O . LEU A 1 93 ? -4.301 -0.918 14.118 1.00 72.75 93 LEU A O 1
ATOM 765 N N . GLU A 1 94 ? -5.345 -2.456 15.363 1.00 78.56 94 GLU A N 1
ATOM 766 C CA . GLU A 1 94 ? -4.479 -3.562 14.947 1.00 78.56 94 GLU A CA 1
ATOM 767 C C . GLU A 1 94 ? -4.613 -3.868 13.454 1.00 78.56 94 GLU A C 1
ATOM 769 O O . GLU A 1 94 ? -3.611 -4.118 12.791 1.00 78.56 94 GLU A O 1
ATOM 774 N N . HIS A 1 95 ? -5.823 -3.761 12.901 1.00 77.50 95 HIS A N 1
ATOM 775 C CA . HIS A 1 95 ? -6.051 -3.939 11.470 1.00 77.50 95 HIS A CA 1
ATOM 776 C C . HIS A 1 95 ? -5.353 -2.841 10.658 1.00 77.50 95 HIS A C 1
ATOM 778 O O . HIS A 1 95 ? -4.659 -3.126 9.683 1.00 77.50 95 HIS A O 1
ATOM 784 N N . LEU A 1 96 ? -5.465 -1.591 11.119 1.00 75.19 96 LEU A N 1
ATOM 785 C CA . LEU A 1 96 ? -4.846 -0.432 10.471 1.00 75.19 96 LEU A CA 1
ATOM 786 C C . LEU A 1 96 ? -3.313 -0.467 10.534 1.00 75.19 96 LEU A C 1
ATOM 788 O O . LEU A 1 96 ? -2.665 0.056 9.637 1.00 75.19 96 LEU A O 1
ATOM 792 N N . LYS A 1 97 ? -2.727 -1.098 11.561 1.00 74.44 97 LYS A N 1
ATOM 793 C CA . LYS A 1 97 ? -1.273 -1.320 11.655 1.00 74.44 97 LYS A CA 1
ATOM 794 C C . LYS A 1 97 ? -0.750 -2.352 10.658 1.00 74.44 97 LYS A C 1
ATOM 796 O O . LYS A 1 97 ? 0.427 -2.306 10.322 1.00 74.44 97 LYS A O 1
ATOM 801 N N . ILE A 1 98 ? -1.583 -3.318 10.267 1.00 77.62 98 ILE A N 1
ATOM 802 C CA . ILE A 1 98 ? -1.190 -4.392 9.347 1.00 77.62 98 ILE A CA 1
ATOM 803 C C . ILE A 1 98 ? -1.381 -3.934 7.904 1.00 77.62 98 ILE A C 1
ATOM 805 O O . ILE A 1 98 ? -0.479 -4.108 7.090 1.00 77.62 98 ILE A O 1
ATOM 809 N N . LYS A 1 99 ? -2.557 -3.379 7.593 1.00 75.44 99 LYS A N 1
ATOM 810 C CA . LYS A 1 99 ? -2.903 -2.852 6.272 1.00 75.44 99 LYS A CA 1
ATOM 811 C C . LYS A 1 99 ? -3.881 -1.679 6.405 1.00 75.44 99 LYS A C 1
ATOM 813 O O . LYS A 1 99 ? -5.092 -1.905 6.432 1.00 75.44 99 LYS A O 1
ATOM 818 N N . PRO A 1 100 ? -3.398 -0.424 6.446 1.00 73.62 100 PRO A N 1
ATOM 819 C CA . PRO A 1 100 ? -4.266 0.753 6.578 1.00 73.62 100 PRO A CA 1
ATOM 820 C C . PRO A 1 100 ? -5.136 1.007 5.335 1.00 73.62 100 PRO A C 1
ATOM 822 O O . PRO A 1 100 ? -6.123 1.739 5.394 1.00 73.62 100 PRO A O 1
ATOM 825 N N . GLU A 1 101 ? -4.766 0.402 4.209 1.00 73.31 101 GLU A N 1
ATOM 826 C CA . GLU A 1 101 ? -5.411 0.513 2.899 1.00 73.31 101 GLU A CA 1
ATOM 827 C C . GLU A 1 101 ? -6.706 -0.284 2.751 1.00 73.31 101 GLU A C 1
ATOM 829 O O . GLU A 1 101 ? -7.588 0.097 1.979 1.00 73.31 101 GLU A O 1
ATOM 834 N N . ILE A 1 102 ? -6.865 -1.356 3.525 1.00 74.88 102 ILE A N 1
ATOM 835 C CA . ILE A 1 102 ? -8.027 -2.231 3.425 1.00 74.88 102 ILE A CA 1
ATOM 836 C C . ILE A 1 102 ? -9.136 -1.705 4.335 1.00 74.88 102 ILE A C 1
ATOM 838 O O . ILE A 1 102 ? -9.027 -1.707 5.558 1.00 74.88 102 ILE A O 1
ATOM 842 N N . ARG A 1 103 ? -10.252 -1.295 3.723 1.00 73.44 103 ARG A N 1
ATOM 843 C CA . ARG A 1 103 ? -11.476 -0.867 4.427 1.00 73.44 103 ARG A CA 1
ATOM 844 C C . ARG A 1 103 ? -12.621 -1.870 4.336 1.00 73.44 103 ARG A C 1
ATOM 846 O O . ARG A 1 103 ? -13.770 -1.527 4.610 1.00 73.44 103 ARG A O 1
ATOM 853 N N . LEU A 1 104 ? -12.323 -3.112 3.972 1.00 75.88 104 LEU A N 1
ATOM 854 C CA . LEU A 1 104 ? -13.286 -4.208 3.955 1.00 75.88 104 LEU A CA 1
ATOM 855 C C . LEU A 1 104 ? -12.945 -5.206 5.053 1.00 75.88 104 LEU A C 1
ATOM 857 O O . LEU A 1 104 ? -11.792 -5.589 5.229 1.00 75.88 104 LEU A O 1
ATOM 861 N N . CYS A 1 105 ? -13.970 -5.629 5.784 1.00 77.38 105 CYS A N 1
ATOM 862 C CA . CYS A 1 105 ? -13.824 -6.689 6.762 1.00 77.38 105 CYS A CA 1
ATOM 863 C C . CYS A 1 105 ? -13.563 -8.027 6.052 1.00 77.38 105 CYS A C 1
ATOM 865 O O . CYS A 1 105 ? -13.947 -8.207 4.894 1.00 77.38 105 CYS A O 1
ATOM 867 N N . THR A 1 106 ? -12.948 -8.991 6.738 1.00 75.50 106 THR A N 1
ATOM 868 C CA . THR A 1 106 ? -12.714 -10.334 6.174 1.00 75.50 106 THR A CA 1
ATOM 869 C C . THR A 1 106 ? -14.001 -10.997 5.696 1.00 75.50 106 THR A C 1
ATOM 871 O O . THR A 1 106 ? -13.980 -11.735 4.717 1.00 75.50 106 THR A O 1
ATOM 874 N N . ASP A 1 107 ? -15.121 -10.707 6.354 1.00 77.38 107 ASP A N 1
ATOM 875 C CA . ASP A 1 107 ? -16.432 -11.257 6.001 1.00 77.38 107 ASP A CA 1
ATOM 876 C C . ASP A 1 107 ? -17.034 -10.541 4.787 1.00 77.38 107 ASP A C 1
ATOM 878 O O . ASP A 1 107 ? -17.625 -11.169 3.917 1.00 77.38 107 ASP A O 1
ATOM 882 N N . CYS A 1 108 ? -16.778 -9.240 4.666 1.00 78.56 108 CYS A N 1
ATOM 883 C CA . CYS A 1 108 ? -17.163 -8.398 3.540 1.00 78.56 108 CYS A CA 1
ATOM 884 C C . CYS A 1 108 ? -16.422 -8.819 2.264 1.00 78.56 108 CYS A C 1
ATOM 886 O O . CYS A 1 108 ? -16.972 -8.764 1.172 1.00 78.56 108 CYS A O 1
ATOM 888 N N . LEU A 1 109 ? -15.167 -9.251 2.412 1.00 78.12 109 LEU A N 1
ATOM 889 C CA . LEU A 1 109 ? -14.349 -9.803 1.333 1.00 78.12 109 LEU A CA 1
ATOM 890 C C . LEU A 1 109 ? -14.810 -11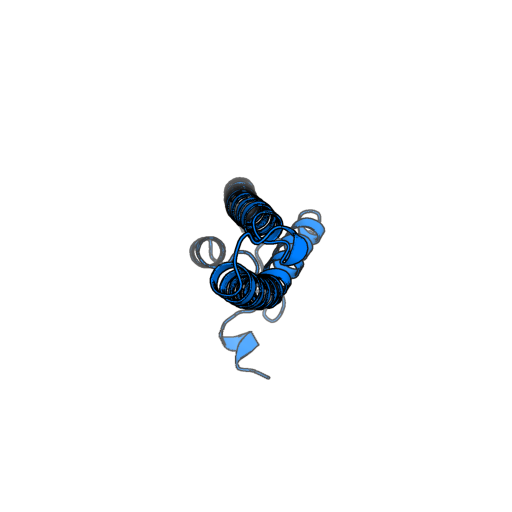.200 0.893 1.00 78.12 109 LEU A C 1
ATOM 892 O O . LEU A 1 109 ? -14.669 -11.533 -0.278 1.00 78.12 109 LEU A O 1
ATOM 896 N N . LYS A 1 110 ? -15.344 -12.013 1.814 1.00 76.00 110 LYS A N 1
ATOM 897 C CA . LYS A 1 110 ? -15.843 -13.373 1.537 1.00 76.00 110 LYS A CA 1
ATOM 898 C C . LYS A 1 110 ? -17.280 -13.413 1.012 1.00 76.00 110 LYS A C 1
ATOM 900 O O . LYS A 1 110 ? -17.687 -14.442 0.490 1.00 76.00 110 LYS A O 1
ATOM 905 N N . GLY A 1 111 ? -18.050 -12.342 1.200 1.00 61.56 111 GLY A N 1
ATOM 906 C CA . GLY A 1 111 ? -19.460 -12.252 0.808 1.00 61.56 111 GLY A CA 1
ATOM 907 C C . GLY A 1 111 ? -19.716 -11.924 -0.667 1.00 61.56 111 GLY A C 1
ATOM 908 O O . GLY A 1 111 ? -20.867 -11.666 -1.008 1.00 61.56 111 GLY A O 1
ATOM 909 N N . ASN A 1 112 ? -18.672 -11.909 -1.503 1.00 49.81 112 ASN A N 1
ATOM 910 C CA . ASN A 1 112 ? -18.757 -11.763 -2.960 1.00 49.81 112 ASN A CA 1
ATOM 911 C C . ASN A 1 112 ? -18.705 -13.120 -3.660 1.00 4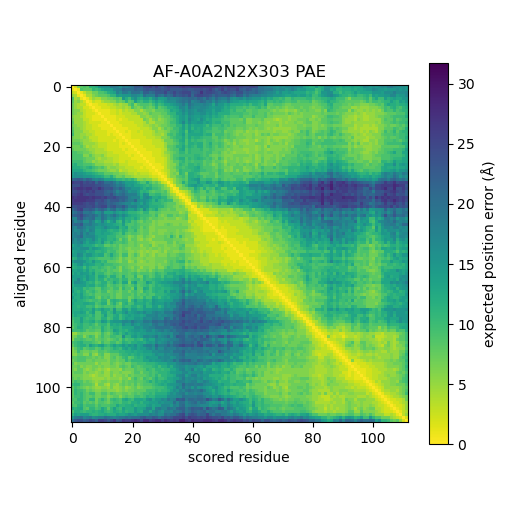9.81 112 ASN A C 1
ATOM 913 O O . ASN A 1 112 ? -17.815 -13.925 -3.302 1.00 49.81 112 ASN A O 1
#

Mean predicted aligned error: 10.7 Å

Solvent-accessible surface area (backbone atoms only — not comparable to full-atom values): 6439 Å² total; per-residue (Å²): 91,57,88,78,51,52,67,55,50,55,51,51,52,53,52,53,49,49,54,48,53,50,52,53,50,50,50,52,53,59,52,66,73,36,53,53,89,76,41,93,41,74,68,49,26,52,51,17,51,52,51,42,55,52,51,51,52,52,49,64,67,50,50,62,57,53,56,38,52,53,52,51,60,71,43,71,83,42,91,64,61,40,37,21,78,76,76,65,44,69,52,54,70,69,53,45,73,75,44,67,60,65,48,58,47,77,64,59,66,63,74,111

Foldseek 3Di:
DDPVCLVVLVVLLVVVVVVLVVVVVVLVVQLVVQPLVPQPDPVSSVVSVVSNVVSVVVCVVCVVLVVLSVVLVVCSPPPLPQAQPQPRHGHDVVNSNVPVSHSHDPVSVVVD